Protein AF-A0A2E2Y634-F1 (afdb_monomer_lite)

Sequence (154 aa):
MRVRTLTIPILIFVLSISGVSAQVDYLKLRDRYQLSCRIVDSVELSEAKVFYDSIAQFDIRPGLLEYYSDHAFLHYLMYLKWSNRDDLKIAANSYKFCWVKHQDMDALWSLGMVYGALGDCKQSIWFTERYLEERPDAEIDYKQVYLRYKACLD

Secondary structure (DSSP, 8-state):
--------------------PPEE-GGGTGGGS---SS---HHHHHHHHHHHHHHTTSEE-S-HHHHHHHHHHHHHHHHHHH--HHHHHHHHHHHHHHHHHH--HHHHHHHHHHHHHTT-HHHHHHHHHHHHHH-TTS---HHHHHHHHHTT--

Structure (mmCIF, N/CA/C/O backbone):
data_AF-A0A2E2Y634-F1
#
_entry.id   AF-A0A2E2Y634-F1
#
loop_
_atom_site.group_PDB
_atom_site.id
_atom_site.type_symbol
_atom_site.label_atom_id
_atom_site.label_alt_id
_atom_site.label_comp_id
_atom_site.label_asym_id
_atom_site.label_entity_id
_atom_site.label_seq_id
_atom_site.pdbx_PDB_ins_code
_atom_site.Cartn_x
_atom_site.Cartn_y
_atom_site.Cartn_z
_atom_site.occupancy
_atom_site.B_iso_or_equiv
_atom_site.auth_seq_id
_atom_site.auth_comp_id
_atom_site.auth_asym_id
_atom_site.auth_atom_id
_atom_site.pdbx_PDB_model_num
ATOM 1 N N . MET A 1 1 ? 69.842 -31.939 -4.110 1.00 43.66 1 MET A N 1
ATOM 2 C CA . MET A 1 1 ? 68.731 -31.546 -5.007 1.00 43.66 1 MET A CA 1
ATOM 3 C C . MET A 1 1 ? 67.884 -30.506 -4.290 1.00 43.66 1 MET A C 1
ATOM 5 O O . MET A 1 1 ? 67.391 -30.798 -3.211 1.00 43.66 1 MET A O 1
ATOM 9 N N . ARG A 1 2 ? 67.801 -29.277 -4.813 1.00 41.81 2 ARG A N 1
ATOM 10 C CA . ARG A 1 2 ? 67.113 -28.139 -4.175 1.00 41.81 2 ARG A CA 1
ATOM 11 C C . ARG A 1 2 ? 65.871 -27.824 -5.010 1.00 41.81 2 ARG A C 1
ATOM 13 O O . ARG A 1 2 ? 66.007 -27.369 -6.141 1.00 41.81 2 ARG A O 1
ATOM 20 N N . VAL A 1 3 ? 64.686 -28.134 -4.488 1.00 49.00 3 VAL A N 1
ATOM 21 C CA . VAL A 1 3 ? 63.403 -27.871 -5.156 1.00 49.00 3 VAL A CA 1
ATOM 22 C C . VAL A 1 3 ? 63.127 -26.369 -5.068 1.00 49.00 3 VAL A C 1
ATOM 24 O O . VAL A 1 3 ? 62.996 -25.826 -3.975 1.00 49.00 3 VAL A O 1
ATOM 27 N N . ARG A 1 4 ? 63.107 -25.679 -6.214 1.00 51.88 4 ARG A N 1
ATOM 28 C CA . ARG A 1 4 ? 62.673 -24.280 -6.312 1.00 51.88 4 ARG A CA 1
ATOM 29 C C . ARG A 1 4 ? 61.148 -24.262 -6.398 1.00 51.88 4 ARG A C 1
ATOM 31 O O . ARG A 1 4 ? 60.588 -24.694 -7.399 1.00 51.88 4 ARG A O 1
ATOM 38 N N . THR A 1 5 ? 60.488 -23.775 -5.355 1.00 55.25 5 THR A N 1
ATOM 39 C CA . THR A 1 5 ? 59.054 -23.467 -5.364 1.00 55.25 5 THR A CA 1
ATOM 40 C C . THR A 1 5 ? 58.807 -22.251 -6.253 1.00 55.25 5 THR A C 1
ATOM 42 O O . THR A 1 5 ? 59.259 -21.150 -5.945 1.00 55.25 5 THR A O 1
ATOM 45 N N . LEU A 1 6 ? 58.122 -22.467 -7.375 1.00 51.09 6 LEU A N 1
ATOM 46 C CA . LEU A 1 6 ? 57.681 -21.423 -8.294 1.00 51.09 6 LEU A CA 1
ATOM 47 C C . LEU A 1 6 ? 56.388 -20.810 -7.730 1.00 51.09 6 LEU A C 1
ATOM 49 O O . LEU A 1 6 ? 55.327 -21.424 -7.798 1.00 51.09 6 LEU A O 1
ATOM 53 N N . THR A 1 7 ? 56.460 -19.627 -7.126 1.00 54.88 7 THR A N 1
ATOM 54 C CA . THR A 1 7 ? 55.266 -18.867 -6.734 1.00 54.88 7 THR A CA 1
ATOM 55 C C . THR A 1 7 ? 54.723 -18.140 -7.959 1.00 54.88 7 THR A C 1
ATOM 57 O O . THR A 1 7 ? 55.321 -17.168 -8.417 1.00 54.88 7 THR A O 1
ATOM 60 N N . ILE A 1 8 ? 53.612 -18.633 -8.504 1.00 61.19 8 ILE A N 1
ATOM 61 C CA . ILE A 1 8 ? 52.857 -17.986 -9.582 1.00 61.19 8 ILE A CA 1
ATOM 62 C C . ILE A 1 8 ? 51.970 -16.906 -8.942 1.00 61.19 8 ILE A C 1
ATOM 64 O O . ILE A 1 8 ? 51.100 -17.258 -8.143 1.00 61.19 8 ILE A O 1
ATOM 68 N N . PRO A 1 9 ? 52.151 -15.608 -9.242 1.00 57.53 9 PRO A N 1
ATOM 69 C CA . PRO A 1 9 ? 51.228 -14.588 -8.770 1.00 57.53 9 PRO A CA 1
ATOM 70 C C . PRO A 1 9 ? 49.926 -14.688 -9.575 1.00 57.53 9 PRO A C 1
ATOM 72 O O . PRO A 1 9 ? 49.895 -14.408 -10.772 1.00 57.53 9 PRO A O 1
ATOM 75 N N . ILE A 1 10 ? 48.846 -15.110 -8.916 1.00 57.16 10 ILE A N 1
ATOM 76 C CA . ILE A 1 10 ? 47.487 -15.049 -9.462 1.00 57.16 10 ILE A CA 1
ATOM 77 C C . ILE A 1 10 ? 47.078 -13.575 -9.480 1.00 57.16 10 ILE A C 1
ATOM 79 O O . ILE A 1 10 ? 46.762 -12.986 -8.448 1.00 57.16 10 ILE A O 1
ATOM 83 N N . LEU A 1 11 ? 47.126 -12.968 -10.663 1.00 53.12 11 LEU A N 1
ATOM 84 C CA . LEU A 1 11 ? 46.603 -11.632 -10.920 1.00 53.12 11 LEU A CA 1
ATOM 85 C C . LEU A 1 11 ? 45.068 -11.719 -10.915 1.00 53.12 11 LEU A C 1
ATOM 87 O O . LEU A 1 11 ? 44.453 -12.123 -11.899 1.00 53.12 11 LEU A O 1
ATOM 91 N N . ILE A 1 12 ? 44.446 -11.392 -9.781 1.00 60.56 12 ILE A N 1
ATOM 92 C CA . ILE A 1 12 ? 42.990 -11.239 -9.684 1.00 60.56 12 ILE A CA 1
ATOM 93 C C . ILE A 1 12 ? 42.631 -9.942 -10.410 1.00 60.56 12 ILE A C 1
ATOM 95 O O . ILE A 1 12 ? 42.793 -8.844 -9.880 1.00 60.56 12 ILE A O 1
ATOM 99 N N . PHE A 1 13 ? 42.181 -10.074 -11.655 1.00 55.06 13 PHE A N 1
ATOM 100 C CA . PHE A 1 13 ? 41.631 -8.974 -12.435 1.00 55.06 13 PHE A CA 1
ATOM 101 C C . PHE A 1 13 ? 40.246 -8.644 -11.862 1.00 55.06 13 PHE A C 1
ATOM 103 O O . PHE A 1 13 ? 39.247 -9.276 -12.203 1.00 55.06 13 PHE A O 1
ATOM 110 N N . VAL A 1 14 ? 40.188 -7.694 -10.927 1.00 59.94 14 VAL A N 1
ATOM 111 C CA . VAL A 1 14 ? 38.922 -7.119 -10.464 1.00 59.94 14 VAL A CA 1
ATOM 112 C C . VAL A 1 14 ? 38.377 -6.295 -11.626 1.00 59.94 14 VAL A C 1
ATOM 114 O O . VAL A 1 14 ? 38.780 -5.154 -11.833 1.00 59.94 14 VAL A O 1
ATOM 117 N N . LEU A 1 15 ? 37.494 -6.897 -12.426 1.00 54.12 15 LEU A N 1
ATOM 118 C CA . LEU A 1 15 ? 36.638 -6.154 -13.340 1.00 54.12 15 LEU A CA 1
ATOM 119 C C . LEU A 1 15 ? 35.736 -5.272 -12.477 1.00 54.12 15 LEU A C 1
ATOM 121 O O . LEU A 1 15 ? 34.692 -5.708 -11.993 1.00 54.12 15 LEU A O 1
ATOM 125 N N . SER A 1 16 ? 36.152 -4.031 -12.258 1.00 53.09 16 SER A N 1
ATOM 126 C CA . SER A 1 16 ? 35.269 -2.950 -11.848 1.00 53.09 16 SER A CA 1
ATOM 127 C C . SER A 1 16 ? 34.294 -2.707 -12.997 1.00 53.09 16 SER A C 1
ATOM 129 O O . SER A 1 16 ? 34.494 -1.843 -13.846 1.00 53.09 16 SER A O 1
ATOM 131 N N . ILE A 1 17 ? 33.242 -3.527 -13.048 1.00 59.84 17 ILE A N 1
ATOM 132 C CA . ILE A 1 17 ? 32.045 -3.242 -13.828 1.00 59.84 17 ILE A CA 1
ATOM 133 C C . ILE A 1 17 ? 31.448 -2.001 -13.171 1.00 59.84 17 ILE A C 1
ATOM 135 O O . ILE A 1 17 ? 30.725 -2.090 -12.180 1.00 59.84 17 ILE A O 1
ATOM 139 N N . SER A 1 18 ? 31.814 -0.825 -13.672 1.00 54.28 18 SER A N 1
ATOM 140 C CA . SER A 1 18 ? 31.076 0.405 -13.421 1.00 54.28 18 SER A CA 1
ATOM 141 C C . SER A 1 18 ? 29.646 0.115 -13.863 1.00 54.28 18 SER A C 1
ATOM 143 O O . SER A 1 18 ? 29.384 -0.048 -15.054 1.00 54.28 18 SER A O 1
ATOM 145 N N . GLY A 1 19 ? 28.761 -0.083 -12.887 1.00 55.19 19 GLY A N 1
ATOM 146 C CA . GLY A 1 19 ? 27.401 -0.546 -13.099 1.00 55.19 19 GLY A CA 1
ATOM 147 C C . GLY A 1 19 ? 26.637 0.413 -13.997 1.00 55.19 19 GLY A C 1
ATOM 148 O O . GLY A 1 19 ? 26.118 1.424 -13.536 1.00 55.19 19 GLY A O 1
ATOM 149 N N . VAL A 1 20 ? 26.524 0.067 -15.276 1.00 58.69 20 VAL A N 1
ATOM 150 C CA . VAL A 1 20 ? 25.395 0.508 -16.086 1.00 58.69 20 VAL A CA 1
ATOM 151 C C . VAL A 1 20 ? 24.216 -0.317 -15.584 1.00 58.69 20 VAL A C 1
ATOM 153 O O . VAL A 1 20 ? 23.926 -1.390 -16.109 1.00 58.69 20 VAL A O 1
ATOM 156 N N . SER A 1 21 ? 23.597 0.112 -14.480 1.00 68.69 21 SER A N 1
ATOM 157 C CA . SER A 1 21 ? 22.315 -0.455 -14.072 1.00 68.69 21 SER A CA 1
ATOM 158 C C . SER A 1 21 ? 21.337 -0.158 -15.197 1.00 68.69 21 SER A C 1
ATOM 160 O O . SER A 1 21 ? 21.118 1.010 -15.527 1.00 68.69 21 SER A O 1
ATOM 162 N N . ALA A 1 22 ? 20.792 -1.198 -15.826 1.00 85.31 22 ALA A N 1
ATOM 163 C CA . ALA A 1 22 ? 19.742 -0.999 -16.809 1.00 85.31 22 ALA A CA 1
ATOM 164 C C . ALA A 1 22 ? 18.589 -0.224 -16.147 1.00 85.31 22 ALA A C 1
ATOM 166 O O . ALA A 1 22 ? 18.224 -0.493 -15.000 1.00 85.31 22 ALA A O 1
ATOM 167 N N . GLN A 1 23 ? 18.087 0.783 -16.859 1.00 92.81 23 GLN A N 1
ATOM 168 C CA . GLN A 1 23 ? 17.013 1.658 -16.404 1.00 92.81 23 GLN A CA 1
ATOM 169 C C . GLN A 1 23 ? 15.693 1.221 -17.038 1.00 92.81 23 GLN A C 1
ATOM 171 O O . GLN A 1 23 ? 15.653 0.868 -18.219 1.00 92.81 23 GLN A O 1
ATOM 176 N N . VAL A 1 24 ? 14.614 1.277 -16.261 1.00 94.31 24 VAL A N 1
ATOM 177 C CA . VAL A 1 24 ? 13.251 1.001 -16.717 1.00 94.31 24 VAL A CA 1
ATOM 178 C C . VAL A 1 24 ? 12.417 2.275 -16.645 1.00 94.31 24 VAL A C 1
ATOM 180 O O . VAL A 1 24 ? 12.250 2.865 -15.581 1.00 94.31 24 VAL A O 1
ATOM 183 N N . ASP A 1 25 ? 11.852 2.666 -17.785 1.00 95.25 25 ASP A N 1
ATOM 184 C CA . ASP A 1 25 ? 10.820 3.699 -17.877 1.00 95.25 25 ASP A CA 1
ATOM 185 C C . ASP A 1 25 ? 9.459 3.049 -17.595 1.00 95.25 25 ASP A C 1
ATOM 187 O O . ASP A 1 25 ? 8.837 2.460 -18.485 1.00 95.25 25 ASP A O 1
ATOM 191 N N . TYR A 1 26 ? 9.028 3.096 -16.333 1.00 95.44 26 TYR A N 1
ATOM 192 C CA . TYR A 1 26 ? 7.812 2.407 -15.905 1.00 95.44 26 TYR A CA 1
ATOM 193 C C . TYR A 1 26 ? 6.558 3.023 -16.523 1.00 95.44 26 TYR A C 1
ATOM 195 O O . TYR A 1 26 ? 5.620 2.295 -16.841 1.00 95.44 26 TYR A O 1
ATOM 203 N N . LEU A 1 27 ? 6.554 4.331 -16.795 1.00 94.44 27 LEU A N 1
ATOM 204 C CA . LEU A 1 27 ? 5.402 4.998 -17.405 1.00 94.44 27 LEU A CA 1
ATOM 205 C C . LEU A 1 27 ? 5.065 4.422 -18.786 1.00 94.44 27 LEU A C 1
ATOM 207 O O . LEU A 1 27 ? 3.894 4.326 -19.135 1.00 94.44 27 LEU A O 1
ATOM 211 N N . LYS A 1 28 ? 6.065 3.959 -19.548 1.00 93.69 28 LYS A N 1
ATOM 212 C CA . LYS A 1 28 ? 5.847 3.278 -20.840 1.00 93.69 28 LYS A CA 1
ATOM 213 C C . LYS A 1 28 ? 5.377 1.829 -20.716 1.00 93.69 28 LYS A C 1
ATOM 215 O O . LYS A 1 28 ? 4.943 1.240 -21.707 1.00 93.69 28 LYS A O 1
ATOM 220 N N . LEU A 1 29 ? 5.528 1.222 -19.543 1.00 92.06 29 LEU A N 1
ATOM 221 C CA . LEU A 1 29 ? 5.150 -0.168 -19.289 1.00 92.06 29 LEU A CA 1
ATOM 222 C C . LEU A 1 29 ? 3.839 -0.293 -18.514 1.00 92.06 29 LEU A C 1
ATOM 224 O O . LEU A 1 29 ? 3.204 -1.340 -18.603 1.00 92.06 29 LEU A O 1
ATOM 228 N N . ARG A 1 30 ? 3.438 0.756 -17.791 1.00 90.00 30 ARG A N 1
ATOM 229 C CA . ARG A 1 30 ? 2.295 0.769 -16.875 1.00 90.00 30 ARG A CA 1
ATOM 230 C C . ARG A 1 30 ? 1.005 0.250 -17.509 1.00 90.00 30 ARG A C 1
ATOM 232 O O . ARG A 1 30 ? 0.303 -0.555 -16.908 1.00 90.00 30 ARG A O 1
ATOM 239 N N . ASP A 1 31 ? 0.743 0.628 -18.756 1.00 85.12 31 ASP A N 1
ATOM 240 C CA . ASP A 1 31 ? -0.484 0.246 -19.466 1.00 85.12 31 ASP A CA 1
ATOM 241 C C . ASP A 1 31 ? -0.579 -1.252 -19.788 1.00 85.12 31 ASP A C 1
ATOM 243 O O . ASP A 1 31 ? -1.652 -1.740 -20.138 1.00 85.12 31 ASP A O 1
ATOM 247 N N . ARG A 1 32 ? 0.521 -2.007 -19.661 1.00 80.25 32 ARG A N 1
ATOM 248 C CA . ARG A 1 32 ? 0.516 -3.458 -19.898 1.00 80.25 32 ARG A CA 1
ATOM 249 C C . ARG A 1 32 ? -0.190 -4.234 -18.792 1.00 80.25 32 ARG A C 1
ATOM 251 O O . ARG A 1 32 ? -0.716 -5.304 -19.074 1.00 80.25 32 ARG A O 1
ATOM 258 N N . TYR A 1 33 ? -0.190 -3.711 -17.567 1.00 74.19 33 TYR A N 1
ATOM 259 C CA . TYR A 1 33 ? -0.742 -4.379 -16.389 1.00 74.19 33 TYR A CA 1
ATOM 260 C C . TYR A 1 33 ? -1.444 -3.358 -15.491 1.00 74.19 33 TYR A C 1
ATOM 262 O O . TYR A 1 33 ? -0.971 -3.021 -14.409 1.00 74.19 33 TYR A O 1
ATOM 270 N N . GLN A 1 34 ? -2.587 -2.848 -15.953 1.00 75.00 34 GLN A N 1
ATOM 271 C CA . GLN A 1 34 ? -3.435 -1.980 -15.139 1.00 75.00 34 GLN A CA 1
ATOM 272 C C . GLN A 1 34 ? -4.370 -2.820 -14.269 1.00 75.00 34 GLN A C 1
ATOM 274 O O . GLN A 1 34 ? -5.393 -3.337 -14.725 1.00 75.00 34 GLN A O 1
ATOM 279 N N . LEU A 1 35 ? -4.021 -2.931 -12.992 1.00 82.94 35 LEU A N 1
ATOM 280 C CA . LEU A 1 35 ? -4.916 -3.482 -11.985 1.00 82.94 35 LEU A CA 1
ATOM 281 C C . LEU A 1 35 ? -6.041 -2.484 -11.699 1.00 82.94 35 LEU A C 1
ATOM 283 O O . LEU A 1 35 ? -5.843 -1.271 -11.693 1.00 82.94 35 LEU A O 1
ATOM 287 N N . SER A 1 36 ? -7.235 -2.997 -11.428 1.00 80.81 36 SER A N 1
ATOM 288 C CA . SER A 1 36 ? -8.370 -2.184 -10.990 1.00 80.81 36 SER A CA 1
ATOM 289 C C . SER A 1 36 ? -9.094 -2.858 -9.835 1.00 80.81 36 SER A C 1
ATOM 291 O O . SER A 1 36 ? -8.824 -4.008 -9.501 1.00 80.81 36 SER A O 1
ATOM 293 N N . CYS A 1 37 ? -10.054 -2.156 -9.234 1.00 73.88 37 CYS A N 1
ATOM 294 C CA . CYS A 1 37 ? -10.881 -2.683 -8.146 1.00 73.88 37 CYS A CA 1
ATOM 295 C C . CYS A 1 37 ? -11.891 -3.763 -8.592 1.00 73.88 37 CYS A C 1
ATOM 297 O O . CYS A 1 37 ? -12.769 -4.134 -7.811 1.00 73.88 37 CYS A O 1
ATOM 299 N N . ARG A 1 38 ? -11.818 -4.252 -9.840 1.00 82.19 38 ARG A N 1
ATOM 300 C CA . ARG A 1 38 ? -12.629 -5.386 -10.301 1.00 82.19 38 ARG A CA 1
ATOM 301 C C . ARG A 1 38 ? -12.171 -6.673 -9.618 1.00 82.19 38 ARG A C 1
ATOM 303 O O . ARG A 1 38 ? -11.059 -6.761 -9.110 1.00 82.19 38 ARG A O 1
ATOM 310 N N . ILE A 1 39 ? -13.019 -7.699 -9.637 1.00 75.06 39 ILE A N 1
ATOM 311 C CA . ILE A 1 39 ? -12.580 -9.041 -9.247 1.00 75.06 39 ILE A CA 1
ATOM 312 C C . ILE A 1 39 ? -11.496 -9.469 -10.241 1.00 75.06 39 ILE A C 1
ATOM 314 O O . ILE A 1 39 ? -11.787 -9.680 -11.418 1.00 75.06 39 ILE A O 1
ATOM 318 N N . VAL A 1 40 ? -10.259 -9.555 -9.759 1.00 84.81 40 VAL A N 1
ATOM 319 C CA . VAL A 1 40 ? -9.102 -10.023 -10.522 1.00 84.81 40 VAL A CA 1
ATOM 320 C C . VAL A 1 40 ? -8.949 -11.525 -10.287 1.00 84.81 40 VAL A C 1
ATOM 322 O O . VAL A 1 40 ? -9.030 -11.996 -9.145 1.00 84.81 40 VAL A O 1
ATOM 325 N N . ASP A 1 41 ? -8.786 -12.303 -11.356 1.00 89.25 41 ASP A N 1
ATOM 326 C CA . ASP A 1 41 ? -8.559 -13.738 -11.214 1.00 89.25 41 ASP A CA 1
ATOM 327 C C . ASP A 1 41 ? -7.122 -14.047 -10.747 1.00 89.25 41 ASP A C 1
ATOM 329 O O . ASP A 1 41 ? -6.247 -13.184 -10.671 1.00 89.25 41 ASP A O 1
ATOM 333 N N . SER A 1 42 ? -6.878 -15.298 -10.348 1.00 93.12 42 SER A N 1
ATOM 334 C CA . SER A 1 42 ? -5.563 -15.698 -9.830 1.00 93.12 42 SER A CA 1
ATOM 335 C C . SER A 1 42 ? -4.459 -15.683 -10.885 1.00 93.12 42 SER A C 1
ATOM 337 O O . SER A 1 42 ? -3.293 -15.576 -10.509 1.00 93.12 42 SER A O 1
ATOM 339 N N . VAL A 1 43 ? -4.804 -15.848 -12.165 1.00 92.75 43 VAL A N 1
ATOM 340 C CA . VAL A 1 43 ? -3.834 -15.868 -13.264 1.00 92.75 43 VAL A CA 1
ATOM 341 C C . VAL A 1 43 ? -3.328 -14.451 -13.486 1.00 92.75 43 VAL A C 1
ATOM 343 O O . VAL A 1 43 ? -2.124 -14.233 -13.402 1.00 92.75 43 VAL A O 1
ATOM 346 N N . GLU A 1 44 ? -4.234 -13.483 -13.610 1.00 91.62 44 GLU A N 1
ATOM 347 C CA . GLU A 1 44 ? -3.894 -12.070 -13.793 1.00 91.62 44 GLU A CA 1
ATOM 348 C C . GLU A 1 44 ? -3.047 -11.526 -12.627 1.00 91.62 44 GLU A C 1
ATOM 350 O O . GLU A 1 44 ? -2.035 -10.865 -12.856 1.00 91.62 44 GLU A O 1
ATOM 355 N N . LEU A 1 45 ? -3.373 -11.870 -11.371 1.00 93.44 45 LEU A N 1
ATOM 356 C CA . LEU A 1 45 ? -2.545 -11.480 -10.217 1.00 93.44 45 LEU A CA 1
ATOM 357 C C . LEU A 1 45 ? -1.148 -12.112 -10.249 1.00 93.44 45 LEU A C 1
ATOM 359 O O . LEU A 1 45 ? -0.169 -11.472 -9.868 1.00 93.44 45 LEU A O 1
ATOM 363 N N . SER A 1 46 ? -1.049 -13.367 -10.692 1.00 94.06 46 SER A N 1
ATOM 364 C CA . SER A 1 46 ? 0.232 -14.076 -10.770 1.00 94.06 46 SER A CA 1
ATOM 365 C C . SER A 1 46 ? 1.115 -13.510 -11.885 1.00 94.06 46 SER A C 1
ATOM 367 O O . SER A 1 46 ? 2.309 -13.311 -11.673 1.00 94.06 46 SER A O 1
ATOM 369 N N . GLU A 1 47 ? 0.535 -13.198 -13.046 1.00 93.19 47 GLU A N 1
ATOM 370 C CA . GLU A 1 47 ? 1.229 -12.555 -14.169 1.00 93.19 47 GLU A CA 1
ATOM 371 C C . GLU A 1 47 ? 1.697 -11.145 -13.811 1.00 93.19 47 GLU A C 1
ATOM 373 O O . GLU A 1 47 ? 2.866 -10.813 -14.028 1.00 93.19 47 GLU A O 1
ATOM 378 N N . ALA A 1 48 ? 0.826 -10.347 -13.183 1.00 93.62 48 ALA A N 1
ATOM 379 C CA . ALA A 1 48 ? 1.190 -9.031 -12.677 1.00 93.62 48 ALA A CA 1
ATOM 380 C C . ALA A 1 48 ? 2.365 -9.140 -11.699 1.00 93.62 48 ALA A C 1
ATOM 382 O O . ALA A 1 48 ? 3.364 -8.441 -11.859 1.00 93.62 48 ALA A O 1
ATOM 383 N N . LYS A 1 49 ? 2.312 -10.067 -10.735 1.00 94.69 49 LYS A N 1
ATOM 384 C CA . LYS A 1 49 ? 3.407 -10.261 -9.778 1.00 94.69 49 LYS A CA 1
ATOM 385 C C . LYS A 1 49 ? 4.734 -10.579 -10.460 1.00 94.69 49 LYS A C 1
ATOM 387 O O . LYS A 1 49 ? 5.740 -9.951 -10.142 1.00 94.69 49 LYS A O 1
ATOM 392 N N . VAL A 1 50 ? 4.738 -11.511 -11.414 1.00 94.62 50 VAL A N 1
ATOM 393 C CA . VAL A 1 50 ? 5.947 -11.843 -12.184 1.00 94.62 50 VAL A CA 1
ATOM 394 C C . VAL A 1 50 ? 6.484 -10.608 -12.906 1.00 94.62 50 VAL A C 1
ATOM 396 O O . VAL A 1 50 ? 7.691 -10.365 -12.885 1.00 94.62 50 VAL A O 1
ATOM 399 N N . PHE A 1 51 ? 5.607 -9.803 -13.507 1.00 93.75 51 PHE A N 1
ATOM 400 C CA . PHE A 1 51 ? 6.000 -8.560 -14.160 1.00 93.75 51 PHE A CA 1
ATOM 401 C C . PHE A 1 51 ? 6.657 -7.574 -13.182 1.00 93.75 51 PHE A C 1
ATOM 403 O O . PHE A 1 51 ? 7.793 -7.163 -13.432 1.00 93.75 51 PHE A O 1
ATOM 410 N N . TYR A 1 52 ? 6.007 -7.239 -12.063 1.00 94.56 52 TYR A N 1
ATOM 411 C CA . TYR A 1 52 ? 6.556 -6.292 -11.084 1.00 94.56 52 TYR A CA 1
ATOM 412 C C . TYR A 1 52 ? 7.874 -6.788 -10.470 1.00 94.56 52 TYR A C 1
ATOM 414 O O . TYR A 1 52 ? 8.850 -6.036 -10.447 1.00 94.56 52 TYR A O 1
ATOM 422 N N . ASP A 1 53 ? 7.951 -8.063 -10.072 1.00 93.69 53 ASP A N 1
ATOM 423 C CA . ASP A 1 53 ? 9.181 -8.667 -9.542 1.00 93.69 53 ASP A CA 1
ATOM 424 C C . ASP A 1 53 ? 10.328 -8.590 -10.566 1.00 93.69 53 ASP A C 1
ATOM 426 O O . ASP A 1 53 ? 11.477 -8.321 -10.210 1.00 93.69 53 ASP A O 1
ATOM 430 N N . SER A 1 54 ? 10.025 -8.799 -11.854 1.00 93.25 54 SER A N 1
ATOM 431 C CA . SER A 1 54 ? 11.037 -8.797 -12.915 1.00 93.25 54 SER A CA 1
ATOM 432 C C . SER A 1 54 ? 11.662 -7.424 -13.152 1.00 93.25 54 SER A C 1
ATOM 434 O O . SER A 1 54 ? 12.828 -7.351 -13.551 1.00 93.25 54 SER A O 1
ATOM 436 N N . ILE A 1 55 ? 10.916 -6.343 -12.901 1.00 93.44 55 ILE A N 1
ATOM 437 C CA . ILE A 1 55 ? 11.402 -4.977 -13.118 1.00 93.44 55 ILE A CA 1
ATOM 438 C C . ILE A 1 55 ? 11.986 -4.333 -11.856 1.00 93.44 55 ILE A C 1
ATOM 440 O O . ILE A 1 55 ? 12.773 -3.396 -11.974 1.00 93.44 55 ILE A O 1
ATOM 444 N N . ALA A 1 56 ? 11.671 -4.862 -10.669 1.00 93.06 56 ALA A N 1
ATOM 445 C CA . ALA A 1 56 ? 12.118 -4.345 -9.370 1.00 93.06 56 ALA A CA 1
ATOM 446 C C . ALA A 1 56 ? 13.650 -4.280 -9.205 1.00 93.06 56 ALA A C 1
ATOM 448 O O . ALA A 1 56 ? 14.162 -3.526 -8.380 1.00 93.06 56 ALA A O 1
ATOM 449 N N . GLN A 1 57 ? 14.384 -5.087 -9.974 1.00 91.38 57 GLN A N 1
ATOM 450 C CA . GLN A 1 57 ? 15.849 -5.157 -9.959 1.00 91.38 57 GLN A CA 1
ATOM 451 C C . GLN A 1 57 ? 16.548 -4.031 -10.743 1.00 91.38 57 GLN A C 1
ATOM 453 O O . GLN A 1 57 ? 17.770 -3.905 -10.671 1.00 91.38 57 GLN A O 1
ATOM 458 N N . PHE A 1 58 ? 15.801 -3.241 -11.517 1.00 94.00 58 PHE A N 1
ATOM 459 C CA . PHE A 1 58 ? 16.334 -2.157 -12.342 1.00 94.00 58 PHE A CA 1
ATOM 460 C C . PHE A 1 58 ? 16.183 -0.794 -11.660 1.00 94.00 58 PHE A C 1
ATOM 462 O O . PHE A 1 58 ? 15.388 -0.627 -10.736 1.00 94.00 58 PHE A O 1
ATOM 469 N N . ASP A 1 59 ? 16.919 0.215 -12.138 1.00 94.50 59 ASP A N 1
ATOM 470 C CA . ASP A 1 59 ? 16.640 1.599 -11.737 1.00 94.50 59 ASP A CA 1
ATOM 471 C C . ASP A 1 59 ? 15.364 2.066 -12.449 1.00 94.50 59 ASP A C 1
ATOM 473 O O . ASP A 1 59 ? 15.355 2.268 -13.662 1.00 94.50 59 ASP A O 1
ATOM 477 N N . ILE A 1 60 ? 14.261 2.188 -11.713 1.00 94.94 60 ILE A N 1
ATOM 478 C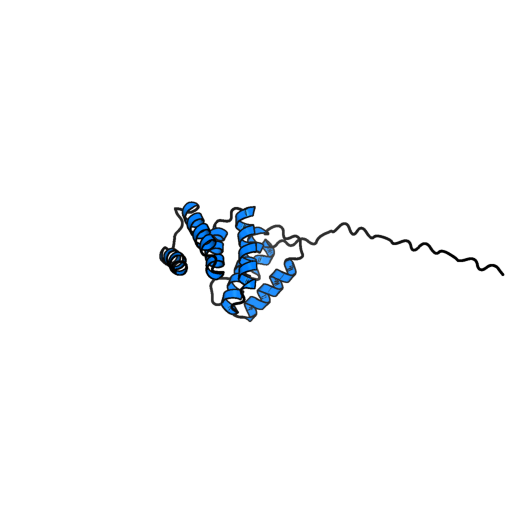 CA . ILE A 1 60 ? 12.960 2.558 -12.281 1.00 94.94 60 ILE A CA 1
ATOM 479 C C . ILE A 1 60 ? 12.830 4.077 -12.310 1.00 94.94 60 ILE A C 1
ATOM 481 O O . ILE A 1 60 ? 12.489 4.691 -11.297 1.00 94.94 60 ILE A O 1
ATOM 485 N N . ARG A 1 61 ? 13.104 4.696 -13.464 1.00 93.50 61 ARG A N 1
ATOM 486 C CA . ARG A 1 61 ? 12.887 6.130 -13.719 1.00 93.50 61 ARG A CA 1
ATOM 487 C C . ARG A 1 61 ? 12.677 6.377 -15.220 1.00 93.50 61 ARG A C 1
ATOM 489 O O . ARG A 1 61 ? 13.466 5.870 -16.016 1.00 93.50 61 ARG A O 1
ATOM 496 N N . PRO A 1 62 ? 11.699 7.216 -15.615 1.00 93.81 62 PRO A N 1
ATOM 497 C CA . PRO A 1 62 ? 10.652 7.826 -14.784 1.00 93.81 62 PRO A CA 1
ATOM 498 C C . PRO A 1 62 ? 9.575 6.807 -14.354 1.00 93.81 62 PRO A C 1
ATOM 500 O O . PRO A 1 62 ? 9.542 5.680 -14.844 1.00 93.81 62 PRO A O 1
ATOM 503 N N . GLY A 1 63 ? 8.695 7.205 -13.429 1.00 95.00 63 GLY A N 1
ATOM 504 C CA . GLY A 1 63 ? 7.551 6.386 -12.998 1.00 95.00 63 GLY A CA 1
ATOM 505 C C . GLY A 1 63 ? 7.713 5.646 -11.667 1.00 95.00 63 GLY A C 1
ATOM 506 O O . GLY A 1 63 ? 6.996 4.684 -11.410 1.00 95.00 63 GLY A O 1
ATOM 507 N N . LEU A 1 64 ? 8.684 6.036 -10.832 1.00 95.81 64 LEU A N 1
ATOM 508 C CA . LEU A 1 64 ? 8.963 5.348 -9.566 1.00 95.81 64 LEU A CA 1
ATOM 509 C C . LEU A 1 64 ? 7.775 5.401 -8.592 1.00 95.81 64 LEU A C 1
ATOM 511 O O . LEU A 1 64 ? 7.498 4.418 -7.911 1.00 95.81 64 LEU A O 1
ATOM 515 N N . LEU A 1 65 ? 7.078 6.540 -8.526 1.00 96.56 65 LEU A N 1
ATOM 516 C CA . LEU A 1 65 ? 5.914 6.710 -7.657 1.00 96.56 65 LEU A CA 1
ATOM 517 C C . LEU A 1 65 ? 4.769 5.786 -8.093 1.00 96.56 65 LEU A C 1
ATOM 519 O O . LEU A 1 65 ? 4.215 5.057 -7.274 1.00 96.56 65 LEU A O 1
ATOM 523 N N . GLU A 1 66 ? 4.462 5.778 -9.387 1.00 95.75 66 GLU A N 1
ATOM 524 C CA . GLU A 1 66 ? 3.433 4.938 -9.994 1.00 95.75 66 GLU A CA 1
ATOM 525 C C . GLU A 1 66 ? 3.758 3.457 -9.807 1.00 95.75 66 GLU A C 1
ATOM 527 O O . GLU A 1 66 ? 2.877 2.686 -9.442 1.00 95.75 66 GLU A O 1
ATOM 532 N N . TYR A 1 67 ? 5.027 3.072 -9.966 1.00 95.94 67 TYR A N 1
ATOM 533 C CA . TYR A 1 67 ? 5.477 1.711 -9.694 1.00 95.94 67 TYR A CA 1
ATOM 534 C C . TYR A 1 67 ? 5.166 1.301 -8.254 1.00 95.94 67 TYR A C 1
ATOM 536 O O . TYR A 1 67 ? 4.556 0.257 -8.043 1.00 95.94 67 TYR A O 1
ATOM 544 N N . TYR A 1 68 ? 5.544 2.109 -7.258 1.00 97.38 68 TYR A N 1
ATOM 545 C CA . TYR A 1 68 ? 5.289 1.758 -5.860 1.00 97.38 68 TYR A CA 1
ATOM 546 C C . TYR A 1 68 ? 3.801 1.762 -5.512 1.00 97.38 68 TYR A C 1
ATOM 548 O O . TYR A 1 68 ? 3.380 0.919 -4.723 1.00 97.38 68 TYR A O 1
ATOM 556 N N . SER A 1 69 ? 3.009 2.660 -6.099 1.00 96.62 69 SER A N 1
A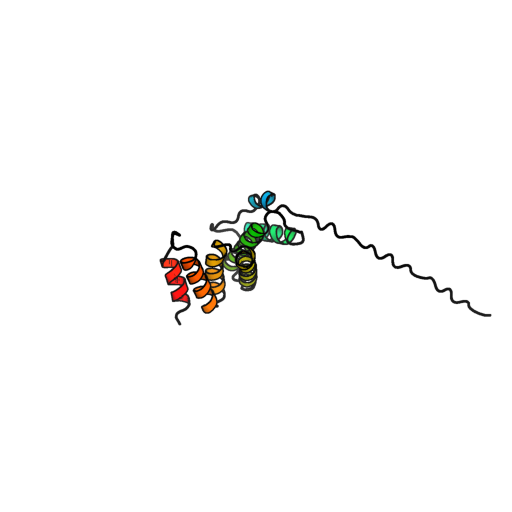TOM 557 C CA . SER A 1 69 ? 1.558 2.683 -5.894 1.00 96.62 69 SER A CA 1
ATOM 558 C C . SER A 1 69 ? 0.891 1.430 -6.471 1.00 96.62 69 SER A C 1
ATOM 560 O O . SER A 1 69 ? 0.176 0.723 -5.757 1.00 96.62 69 SER A O 1
ATOM 562 N N . ASP A 1 70 ? 1.205 1.080 -7.722 1.00 96.06 70 ASP A N 1
ATOM 563 C CA . ASP A 1 70 ? 0.631 -0.089 -8.387 1.00 96.06 70 ASP A CA 1
ATOM 564 C C . ASP A 1 70 ? 1.140 -1.405 -7.750 1.00 96.06 70 ASP A C 1
ATOM 566 O O . ASP A 1 70 ? 0.366 -2.337 -7.535 1.00 96.06 70 ASP A O 1
ATOM 570 N N . HIS A 1 71 ? 2.417 -1.464 -7.351 1.00 96.31 71 HIS A N 1
ATOM 571 C CA . HIS A 1 71 ? 3.002 -2.584 -6.601 1.00 96.31 71 HIS A CA 1
ATOM 572 C C . HIS A 1 71 ? 2.329 -2.768 -5.233 1.00 96.31 71 HIS A C 1
ATOM 574 O O . HIS A 1 71 ? 2.025 -3.891 -4.825 1.00 96.31 71 HIS A O 1
ATOM 580 N N . ALA A 1 72 ? 2.051 -1.673 -4.518 1.00 97.62 72 ALA A N 1
ATOM 581 C CA . ALA A 1 72 ? 1.324 -1.736 -3.257 1.00 97.62 72 ALA A CA 1
ATOM 582 C C . ALA A 1 72 ? -0.092 -2.290 -3.453 1.00 97.62 72 ALA A C 1
ATOM 584 O O . ALA A 1 72 ? -0.537 -3.150 -2.688 1.00 97.62 72 ALA A O 1
ATOM 585 N N . PHE A 1 73 ? -0.775 -1.819 -4.498 1.00 96.81 73 PHE A N 1
ATOM 586 C CA . PHE A 1 73 ? -2.126 -2.250 -4.815 1.00 96.81 73 PHE A CA 1
ATOM 587 C C . PHE A 1 73 ? -2.175 -3.724 -5.223 1.00 96.81 73 PHE A C 1
ATOM 589 O O . PHE A 1 73 ? -3.029 -4.456 -4.723 1.00 96.81 73 PHE A O 1
ATOM 596 N N . LEU A 1 74 ? -1.216 -4.192 -6.033 1.00 96.75 74 LEU A N 1
ATOM 597 C CA . LEU A 1 74 ? -1.055 -5.611 -6.348 1.00 96.75 74 LEU A CA 1
ATOM 598 C C . LEU A 1 74 ? -1.017 -6.445 -5.070 1.00 96.75 74 LEU A C 1
ATOM 600 O O . LEU A 1 74 ? -1.841 -7.339 -4.901 1.00 96.75 74 LEU A O 1
ATOM 604 N N . HIS A 1 75 ? -0.101 -6.142 -4.152 1.00 97.94 75 HIS A N 1
ATOM 605 C CA . HIS A 1 75 ? 0.041 -6.926 -2.928 1.00 97.94 75 HIS A CA 1
ATOM 606 C C . HIS A 1 75 ? -1.205 -6.843 -2.032 1.00 97.94 75 HIS A C 1
ATOM 608 O O . HIS A 1 75 ? -1.597 -7.836 -1.419 1.00 97.94 75 HIS A O 1
ATOM 614 N N . TYR A 1 76 ? -1.912 -5.714 -2.013 1.00 97.44 76 TYR A N 1
ATOM 615 C CA . TYR A 1 76 ? -3.211 -5.650 -1.348 1.00 97.44 76 TYR A CA 1
ATOM 616 C C . TYR A 1 76 ? -4.243 -6.605 -1.982 1.00 97.44 76 TYR A C 1
ATOM 618 O O . TYR A 1 76 ? -4.899 -7.360 -1.262 1.00 97.44 76 TYR A O 1
ATOM 626 N N . LEU A 1 77 ? -4.349 -6.654 -3.315 1.00 96.19 77 LEU A N 1
ATOM 627 C CA . LEU A 1 77 ? -5.228 -7.600 -4.017 1.00 96.19 77 LEU A CA 1
ATOM 628 C C . LEU A 1 77 ? -4.810 -9.062 -3.797 1.00 96.19 77 LEU A C 1
ATOM 630 O O . LEU A 1 77 ? -5.668 -9.927 -3.609 1.00 96.19 77 LEU A O 1
ATOM 634 N N . MET A 1 78 ? -3.506 -9.344 -3.759 1.00 96.62 78 MET A N 1
ATOM 635 C CA . MET A 1 78 ? -2.982 -10.670 -3.424 1.00 96.62 78 MET A CA 1
ATOM 636 C C . MET A 1 78 ? -3.397 -11.095 -2.009 1.00 96.62 78 MET A C 1
ATOM 638 O O . MET A 1 78 ? -3.844 -12.229 -1.815 1.00 96.62 78 MET A O 1
ATOM 642 N N . TYR A 1 79 ? -3.338 -10.184 -1.031 1.00 97.25 79 TYR A N 1
ATOM 643 C CA . TYR A 1 79 ? -3.870 -10.439 0.308 1.00 97.25 79 TYR A CA 1
ATOM 644 C C . TYR A 1 79 ? -5.370 -10.749 0.268 1.00 97.25 79 TYR A C 1
ATOM 646 O O . TYR A 1 79 ? -5.798 -11.728 0.873 1.00 97.25 79 TYR A O 1
ATOM 654 N N . LEU A 1 80 ? -6.178 -9.981 -0.469 1.00 94.44 80 LEU A N 1
ATOM 655 C CA . LEU A 1 80 ? -7.612 -10.272 -0.584 1.00 94.44 80 LEU A CA 1
ATOM 656 C C . LEU A 1 80 ? -7.875 -11.650 -1.209 1.00 94.44 80 LEU A C 1
ATOM 658 O O . LEU A 1 80 ? -8.832 -12.326 -0.833 1.00 94.44 80 LEU A O 1
ATOM 662 N N . LYS A 1 81 ? -7.018 -12.087 -2.138 1.00 95.62 81 LYS A N 1
ATOM 663 C CA . LYS A 1 81 ? -7.153 -13.375 -2.824 1.00 95.62 81 LYS A CA 1
ATOM 664 C C . LYS A 1 81 ? -6.724 -14.572 -1.973 1.00 95.62 81 LYS A C 1
ATOM 666 O O . LYS A 1 81 ? -7.400 -15.600 -2.000 1.00 95.62 81 LYS A O 1
ATOM 671 N N . TRP A 1 82 ? -5.603 -14.460 -1.262 1.00 96.56 82 TRP A N 1
ATOM 672 C CA . TRP A 1 82 ? -4.944 -15.594 -0.595 1.00 96.56 82 TRP A CA 1
ATOM 673 C C . TRP A 1 82 ? -4.780 -15.435 0.921 1.00 96.56 82 TRP A C 1
ATOM 675 O O . TRP A 1 82 ? -4.286 -16.347 1.578 1.00 96.56 82 TRP A O 1
ATOM 685 N N . SER A 1 83 ? -5.200 -14.309 1.500 1.00 96.44 83 SER A N 1
ATOM 686 C CA . SER A 1 83 ? -5.113 -13.999 2.938 1.00 96.44 83 SER A CA 1
ATOM 687 C C . SER A 1 83 ? -3.696 -14.063 3.527 1.00 96.44 83 SER A C 1
ATOM 689 O O . SER A 1 83 ? -3.521 -14.198 4.740 1.00 96.44 83 SER A O 1
ATOM 691 N N . ASN A 1 84 ? -2.666 -13.930 2.691 1.00 97.44 84 ASN A N 1
ATOM 692 C CA . ASN A 1 84 ? -1.283 -13.893 3.142 1.00 97.44 84 ASN A CA 1
ATOM 693 C C . ASN A 1 84 ? -0.941 -12.512 3.724 1.00 97.44 84 ASN A C 1
ATOM 695 O O . ASN A 1 84 ? -0.887 -11.505 3.020 1.00 97.44 84 ASN A O 1
ATOM 699 N N . ARG A 1 85 ? -0.691 -12.454 5.035 1.00 97.19 85 ARG A N 1
ATOM 700 C CA . ARG A 1 85 ? -0.421 -11.191 5.741 1.00 97.19 85 ARG A CA 1
ATOM 701 C C . ARG A 1 85 ? 0.927 -10.565 5.386 1.00 97.19 85 ARG A C 1
ATOM 703 O O . ARG A 1 85 ? 1.117 -9.385 5.672 1.00 97.19 85 ARG A O 1
ATOM 710 N N . ASP A 1 86 ? 1.852 -11.307 4.781 1.00 98.31 86 ASP A N 1
ATOM 711 C CA . ASP A 1 86 ? 3.112 -10.721 4.316 1.00 98.31 86 ASP A CA 1
ATOM 712 C C . ASP A 1 86 ? 2.892 -9.767 3.137 1.00 98.31 86 ASP A C 1
ATOM 714 O O . ASP A 1 86 ? 3.557 -8.733 3.065 1.00 98.31 86 ASP A O 1
ATOM 718 N N . ASP A 1 87 ? 1.881 -10.018 2.302 1.00 98.56 87 ASP A N 1
ATOM 719 C CA . ASP A 1 87 ? 1.508 -9.105 1.223 1.00 98.56 87 ASP A CA 1
ATOM 720 C C . ASP A 1 87 ? 1.024 -7.749 1.767 1.00 98.56 87 ASP A C 1
ATOM 722 O O . ASP A 1 87 ? 1.409 -6.696 1.259 1.00 98.56 87 ASP A O 1
ATOM 726 N N . LEU A 1 88 ? 0.298 -7.730 2.892 1.00 98.56 88 LEU A N 1
ATOM 727 C CA . LEU A 1 88 ? -0.068 -6.472 3.557 1.00 98.56 88 LEU A CA 1
ATOM 728 C C . LEU A 1 88 ? 1.153 -5.678 4.038 1.00 98.56 88 LEU A C 1
ATOM 730 O O . LEU A 1 88 ? 1.143 -4.448 3.992 1.00 98.56 88 LEU A O 1
ATOM 734 N N . LYS A 1 89 ? 2.220 -6.348 4.492 1.00 98.56 89 LYS A N 1
ATOM 735 C CA . LYS A 1 89 ? 3.456 -5.662 4.906 1.00 98.56 89 LYS A CA 1
ATOM 736 C C . LYS A 1 89 ? 4.153 -5.025 3.704 1.00 98.56 89 LYS A C 1
ATOM 738 O O . LYS A 1 89 ? 4.645 -3.901 3.813 1.00 98.56 89 LYS A O 1
ATOM 743 N N . ILE A 1 90 ? 4.172 -5.717 2.563 1.00 98.50 90 ILE A N 1
ATOM 744 C CA . ILE A 1 90 ? 4.739 -5.194 1.313 1.00 98.50 90 ILE A CA 1
ATOM 745 C C . ILE A 1 90 ? 3.926 -3.993 0.817 1.00 98.50 90 ILE A C 1
ATOM 747 O O . ILE A 1 90 ? 4.509 -2.949 0.504 1.00 98.50 90 ILE A O 1
ATOM 751 N N . ALA A 1 91 ? 2.594 -4.099 0.828 1.00 98.62 91 ALA A N 1
ATOM 752 C CA . ALA A 1 91 ? 1.695 -3.002 0.484 1.00 98.62 91 ALA A CA 1
ATOM 753 C C . ALA A 1 91 ? 1.913 -1.785 1.398 1.00 98.62 91 ALA A C 1
ATOM 755 O O . ALA A 1 91 ? 2.103 -0.670 0.913 1.00 98.62 91 ALA A O 1
ATOM 756 N N . ALA A 1 92 ? 1.992 -1.996 2.717 1.00 98.69 92 ALA A N 1
ATOM 757 C CA . ALA A 1 92 ? 2.241 -0.926 3.682 1.00 98.69 92 ALA A CA 1
ATOM 758 C C . ALA A 1 92 ? 3.577 -0.219 3.426 1.00 98.69 92 ALA A C 1
ATOM 760 O O . ALA A 1 92 ? 3.645 1.007 3.464 1.00 98.69 92 ALA A O 1
ATOM 761 N N . ASN A 1 93 ? 4.649 -0.970 3.164 1.00 98.38 93 ASN A N 1
ATOM 762 C CA . ASN A 1 93 ? 5.966 -0.391 2.892 1.00 98.38 93 ASN A CA 1
ATOM 763 C C . ASN A 1 93 ? 5.989 0.408 1.584 1.00 98.38 93 ASN A C 1
ATOM 765 O O . ASN A 1 93 ? 6.586 1.483 1.536 1.00 98.38 93 ASN A O 1
ATOM 769 N N . SER A 1 94 ? 5.306 -0.089 0.555 1.00 98.44 94 SER A N 1
ATOM 770 C CA . SER A 1 94 ? 5.226 0.569 -0.749 1.00 98.44 94 SER A CA 1
ATOM 771 C C . SER A 1 94 ? 4.402 1.861 -0.671 1.00 98.44 94 SER A C 1
ATOM 773 O O . SER A 1 94 ? 4.898 2.920 -1.045 1.00 98.44 94 SER A O 1
ATOM 775 N N . TYR A 1 95 ? 3.214 1.846 -0.053 1.00 98.69 95 TYR A N 1
ATOM 776 C CA . TYR A 1 95 ? 2.445 3.080 0.153 1.00 98.69 95 TYR A CA 1
ATOM 777 C C . TYR A 1 95 ? 3.139 4.071 1.096 1.00 98.69 95 TYR A C 1
ATOM 779 O O . TYR A 1 95 ? 3.065 5.281 0.886 1.00 98.69 95 TYR A O 1
ATOM 787 N N . LYS A 1 96 ? 3.870 3.596 2.115 1.00 98.25 96 LYS A N 1
ATOM 788 C CA . LYS A 1 96 ? 4.708 4.476 2.947 1.00 98.25 96 LYS A CA 1
ATOM 789 C C . LYS A 1 96 ? 5.755 5.202 2.123 1.00 98.25 96 LYS A C 1
ATOM 791 O O . LYS A 1 96 ? 6.013 6.366 2.405 1.00 98.25 96 LYS A O 1
ATOM 796 N N . PHE A 1 97 ? 6.373 4.534 1.148 1.00 97.75 97 PHE A N 1
ATOM 797 C CA . PHE A 1 97 ? 7.295 5.195 0.234 1.00 97.75 97 PHE A CA 1
ATOM 798 C C . PHE A 1 97 ? 6.580 6.325 -0.517 1.00 97.75 97 PHE A C 1
ATOM 800 O O . PHE A 1 97 ? 7.059 7.458 -0.471 1.00 97.75 97 PHE A O 1
ATOM 807 N N . CYS A 1 98 ? 5.415 6.048 -1.116 1.00 98.19 98 CYS A N 1
ATOM 808 C CA . CYS A 1 98 ? 4.617 7.045 -1.838 1.00 98.19 98 CYS A CA 1
ATOM 809 C C . CYS A 1 98 ? 4.303 8.265 -0.958 1.00 98.19 98 CYS A C 1
ATOM 811 O O . CYS A 1 98 ? 4.579 9.403 -1.336 1.00 98.19 98 CYS A O 1
ATOM 813 N N . TRP A 1 99 ? 3.830 8.036 0.268 1.00 97.25 99 TRP A N 1
ATOM 814 C CA . TRP A 1 99 ? 3.531 9.116 1.205 1.00 97.25 99 TRP A CA 1
ATOM 815 C C . TRP A 1 99 ? 4.787 9.873 1.663 1.00 97.25 99 TRP A C 1
ATOM 817 O O . TRP A 1 99 ? 4.895 11.083 1.491 1.00 97.25 99 TRP A O 1
ATOM 827 N N . VAL A 1 100 ? 5.775 9.179 2.233 1.00 96.50 100 VAL A N 1
ATOM 828 C CA . VAL A 1 100 ? 6.932 9.822 2.882 1.00 96.50 100 VAL A CA 1
ATOM 829 C C . VAL A 1 100 ? 7.837 10.530 1.875 1.00 96.50 100 VAL A C 1
ATOM 831 O O . VAL A 1 100 ? 8.467 11.529 2.222 1.00 96.50 100 VAL A O 1
ATOM 834 N N . LYS A 1 101 ? 7.956 10.011 0.648 1.00 96.19 101 LYS A N 1
ATOM 835 C CA . LYS A 1 101 ? 8.863 10.567 -0.366 1.00 96.19 101 LYS A CA 1
ATOM 836 C C . LYS A 1 101 ? 8.190 11.530 -1.327 1.00 96.19 101 LYS A C 1
ATOM 838 O O . LYS A 1 101 ? 8.866 12.438 -1.800 1.00 96.19 101 LYS A O 1
ATOM 843 N N . HIS A 1 102 ? 6.904 11.341 -1.601 1.00 95.75 102 HIS A N 1
ATOM 844 C CA . HIS A 1 102 ? 6.205 12.095 -2.638 1.00 95.75 102 HIS A CA 1
ATOM 845 C C . HIS A 1 102 ? 4.953 12.816 -2.139 1.00 95.75 102 HIS A C 1
ATOM 847 O O . HIS A 1 102 ? 4.341 13.527 -2.927 1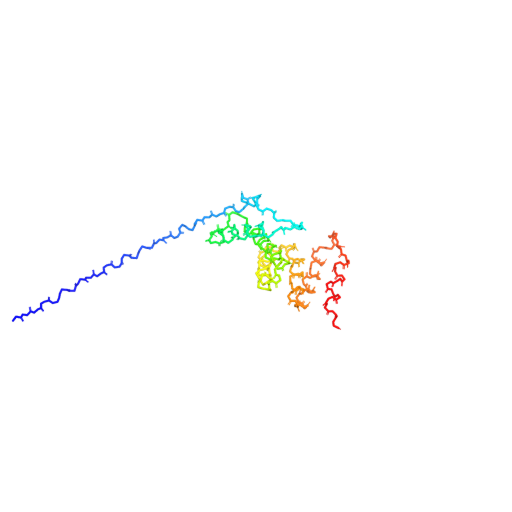.00 95.75 102 HIS A O 1
ATOM 853 N N . GLN A 1 103 ? 4.592 12.672 -0.858 1.00 95.31 103 GLN A N 1
ATOM 854 C CA . GLN A 1 103 ? 3.357 13.222 -0.289 1.00 95.31 103 GLN A CA 1
ATOM 855 C C . GLN A 1 103 ? 2.116 12.816 -1.097 1.00 95.31 103 GLN A C 1
ATOM 857 O O . GLN A 1 103 ? 1.180 13.593 -1.258 1.00 95.31 103 GLN A O 1
ATOM 862 N N . ASP A 1 104 ? 2.121 11.587 -1.619 1.00 95.69 104 ASP A N 1
ATOM 863 C CA . ASP A 1 104 ? 0.995 11.049 -2.374 1.00 95.69 104 ASP A CA 1
ATOM 864 C C . ASP A 1 104 ? -0.220 10.865 -1.456 1.00 95.69 104 ASP A C 1
ATOM 866 O O . ASP A 1 104 ? -0.210 10.042 -0.537 1.00 95.69 104 ASP A O 1
ATOM 870 N N . MET A 1 105 ? -1.264 11.656 -1.695 1.00 94.06 105 MET A N 1
ATOM 871 C CA . MET A 1 105 ? -2.447 11.688 -0.837 1.00 94.06 105 MET A CA 1
ATOM 872 C C . MET A 1 105 ? -3.281 10.413 -0.962 1.00 94.06 105 MET A C 1
ATOM 874 O O . MET A 1 105 ? -3.891 9.986 0.018 1.00 94.06 105 MET A O 1
ATOM 878 N N . ASP A 1 106 ? -3.268 9.752 -2.121 1.00 93.00 106 ASP A N 1
ATOM 879 C CA . ASP A 1 106 ? -3.993 8.490 -2.311 1.00 93.00 106 ASP A CA 1
ATOM 880 C C . ASP A 1 106 ? -3.357 7.353 -1.483 1.00 93.00 106 ASP A C 1
ATOM 882 O O . ASP A 1 106 ? -4.037 6.421 -1.026 1.00 93.00 106 ASP A O 1
ATOM 886 N N . ALA A 1 107 ? -2.058 7.470 -1.179 1.00 97.44 107 ALA A N 1
ATOM 887 C CA . ALA A 1 107 ? -1.364 6.555 -0.285 1.00 97.44 107 ALA A CA 1
ATOM 888 C C . ALA A 1 107 ? -1.869 6.644 1.164 1.00 97.44 107 ALA A C 1
ATOM 890 O O . ALA A 1 107 ? -1.867 5.626 1.854 1.00 97.44 107 ALA A O 1
ATOM 891 N N . LEU A 1 108 ? -2.349 7.802 1.639 1.00 97.25 108 LEU A N 1
ATOM 892 C CA . LEU A 1 108 ? -2.902 7.932 2.996 1.00 97.25 108 LEU A CA 1
ATOM 893 C C . LEU A 1 108 ? -4.155 7.066 3.170 1.00 97.25 108 LEU A C 1
ATOM 895 O O . LEU A 1 108 ? -4.241 6.270 4.108 1.00 97.25 108 LEU A O 1
ATOM 899 N N . TRP A 1 109 ? -5.106 7.164 2.233 1.00 96.19 109 TRP A N 1
ATOM 900 C CA . TRP A 1 109 ? -6.329 6.359 2.277 1.00 96.19 109 TRP A CA 1
ATOM 901 C C . TRP A 1 109 ? -6.012 4.863 2.265 1.00 96.19 109 TRP A C 1
ATOM 903 O O . TRP A 1 109 ? -6.590 4.098 3.047 1.00 96.19 109 TRP A O 1
ATOM 913 N N . SER A 1 110 ? -5.062 4.473 1.411 1.00 97.38 110 SER A N 1
ATOM 914 C CA . SER A 1 110 ? -4.612 3.094 1.234 1.00 97.38 110 SER A CA 1
ATOM 915 C C . SER A 1 110 ? -3.861 2.560 2.454 1.00 97.38 110 SER A C 1
ATOM 917 O O . SER A 1 110 ? -4.119 1.437 2.885 1.00 97.38 110 SER A O 1
ATOM 919 N N . LEU A 1 111 ? -3.008 3.371 3.088 1.00 98.44 111 LEU A N 1
ATOM 920 C CA . LEU A 1 111 ? -2.347 3.022 4.348 1.00 98.44 111 LEU A CA 1
ATOM 921 C C . LEU A 1 111 ? -3.363 2.790 5.462 1.00 98.44 111 LEU A C 1
ATOM 923 O O . LEU A 1 111 ? -3.229 1.807 6.187 1.00 98.44 111 LEU A O 1
ATOM 927 N N . GLY A 1 112 ? -4.409 3.617 5.553 1.00 97.31 112 GLY A N 1
ATOM 928 C CA . GLY A 1 112 ? -5.517 3.384 6.481 1.00 97.31 112 GLY A CA 1
ATOM 929 C C . GLY A 1 112 ? -6.148 1.997 6.293 1.00 97.31 112 GLY A C 1
ATOM 930 O O . GLY A 1 112 ? -6.272 1.239 7.254 1.00 97.31 112 GLY A O 1
ATOM 931 N N . MET A 1 113 ? -6.461 1.606 5.049 1.00 96.12 113 MET A N 1
ATOM 932 C CA . MET A 1 113 ? -7.004 0.266 4.755 1.00 96.12 113 MET A CA 1
ATOM 933 C C . MET A 1 113 ? -6.033 -0.856 5.111 1.00 96.12 113 MET A C 1
ATOM 935 O O . MET A 1 113 ? -6.415 -1.827 5.764 1.00 96.12 113 MET A O 1
ATOM 939 N N . VAL A 1 114 ? -4.778 -0.734 4.675 1.00 98.12 114 VAL A N 1
ATOM 940 C CA . VAL A 1 114 ? -3.760 -1.773 4.854 1.00 98.12 114 VAL A CA 1
ATOM 941 C C . VAL A 1 114 ? -3.456 -1.984 6.335 1.00 98.12 114 VAL A C 1
ATOM 943 O O . VAL A 1 114 ? -3.385 -3.127 6.784 1.00 98.12 114 VAL A O 1
ATOM 946 N N . TYR A 1 115 ? -3.330 -0.914 7.121 1.00 98.31 115 TYR A N 1
ATOM 947 C CA . TYR A 1 115 ? -3.116 -1.037 8.560 1.00 98.31 115 TYR A CA 1
ATOM 948 C C . TYR 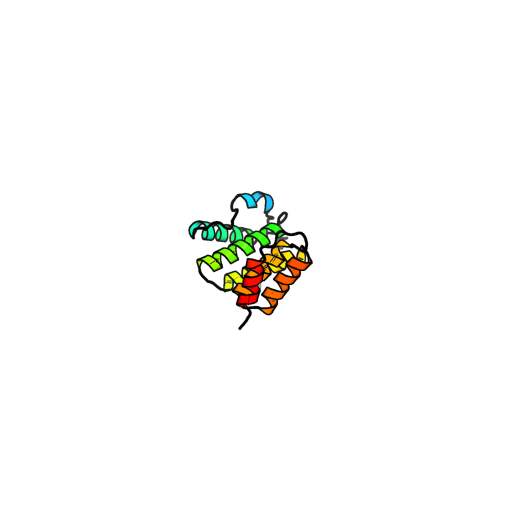A 1 115 ? -4.333 -1.579 9.302 1.00 98.31 115 TYR A C 1
ATOM 950 O O . TYR A 1 115 ? -4.160 -2.391 10.211 1.00 98.31 115 TYR A O 1
ATOM 958 N N . GLY A 1 116 ? -5.548 -1.223 8.874 1.00 96.50 116 GLY A N 1
ATOM 959 C CA . GLY A 1 116 ? -6.770 -1.849 9.376 1.00 96.50 116 GLY A CA 1
ATOM 960 C C . GLY A 1 116 ? -6.770 -3.362 9.139 1.00 96.50 116 GLY A C 1
ATOM 961 O O . GLY A 1 116 ? -6.994 -4.133 10.068 1.00 96.50 116 GLY A O 1
ATOM 962 N N . ALA A 1 117 ? -6.408 -3.807 7.932 1.00 95.75 117 ALA A N 1
ATOM 963 C CA . ALA A 1 117 ? -6.271 -5.231 7.612 1.00 95.75 117 ALA A CA 1
ATOM 964 C C . ALA A 1 117 ? -5.115 -5.918 8.374 1.00 95.75 117 ALA A C 1
ATOM 966 O O . ALA A 1 117 ? -5.176 -7.111 8.681 1.00 95.75 117 ALA A O 1
ATOM 967 N N . LEU A 1 118 ? -4.063 -5.172 8.727 1.00 96.69 118 LEU A N 1
ATOM 968 C CA . LEU A 1 118 ? -3.000 -5.634 9.625 1.00 96.69 118 LEU A CA 1
ATOM 969 C C . LEU A 1 118 ? -3.426 -5.668 11.102 1.00 96.69 118 LEU A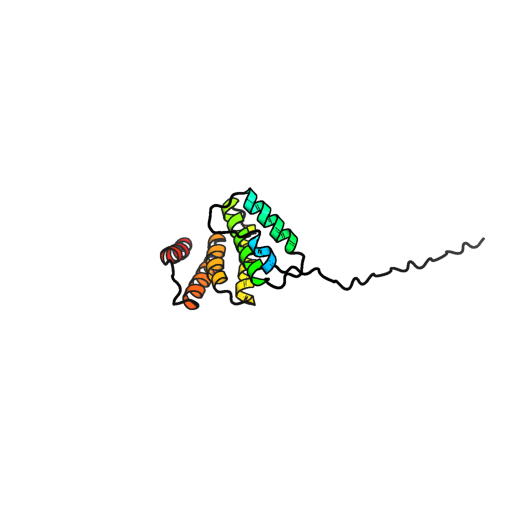 C 1
ATOM 971 O O . LEU A 1 118 ? -2.672 -6.206 11.912 1.00 96.69 118 LEU A O 1
ATOM 975 N N . GLY A 1 119 ? -4.600 -5.150 11.464 1.00 95.50 119 GLY A N 1
ATOM 976 C CA . GLY A 1 119 ? -5.047 -5.028 12.853 1.00 95.50 119 GLY A CA 1
ATOM 977 C C . GLY A 1 119 ? -4.313 -3.942 13.648 1.00 95.50 119 GLY A C 1
ATOM 978 O O . GLY A 1 119 ? -4.427 -3.897 14.868 1.00 95.50 119 GLY A O 1
ATOM 979 N N . ASP A 1 120 ? -3.552 -3.065 12.987 1.00 97.44 120 ASP A N 1
ATOM 980 C CA . ASP A 1 120 ? -2.921 -1.911 13.631 1.00 97.44 120 ASP A CA 1
ATOM 981 C C . ASP A 1 120 ? -3.896 -0.732 13.610 1.00 97.44 120 ASP A C 1
ATOM 983 O O . ASP A 1 120 ? -3.865 0.142 12.739 1.00 97.44 120 ASP A O 1
ATOM 987 N N . CYS A 1 121 ? -4.804 -0.735 14.579 1.00 96.88 121 CYS A N 1
ATOM 988 C CA . CYS A 1 121 ? -5.862 0.260 14.676 1.00 96.88 121 CYS A CA 1
ATOM 989 C C . CYS A 1 121 ? -5.350 1.684 14.872 1.00 96.88 121 CYS A C 1
ATOM 991 O O . CYS A 1 121 ? -5.905 2.623 14.302 1.00 96.88 121 CYS A O 1
ATOM 993 N N . LYS A 1 122 ? -4.251 1.846 15.615 1.00 97.62 122 LYS A N 1
ATOM 994 C CA . LYS A 1 122 ? -3.643 3.158 15.832 1.00 97.62 122 LYS A CA 1
ATOM 995 C C . LYS A 1 122 ? -3.188 3.765 14.507 1.00 97.62 122 LYS A C 1
ATOM 997 O O . LYS A 1 122 ? -3.499 4.920 14.233 1.00 97.62 122 LYS A O 1
ATOM 1002 N N . GLN A 1 123 ? -2.472 2.995 13.688 1.00 98.12 123 GLN A N 1
ATOM 1003 C CA . GLN A 1 123 ? -2.030 3.472 12.377 1.00 98.12 123 GLN A CA 1
ATOM 1004 C C . GLN A 1 123 ? -3.209 3.632 11.411 1.00 98.12 123 GLN A C 1
ATOM 1006 O O . GLN A 1 123 ? -3.299 4.648 10.729 1.00 98.12 123 GLN A O 1
ATOM 1011 N N . SER A 1 124 ? -4.139 2.674 11.385 1.00 97.94 124 SER A N 1
ATOM 1012 C CA . SER A 1 124 ? -5.340 2.718 10.538 1.00 97.94 124 SER A CA 1
ATOM 1013 C C . SER A 1 124 ? -6.126 4.025 10.701 1.00 97.94 124 SER A C 1
ATOM 1015 O O . SER A 1 124 ? -6.414 4.715 9.715 1.00 97.94 124 SER A O 1
ATOM 1017 N N . ILE A 1 125 ? -6.423 4.394 11.953 1.00 97.75 125 ILE A N 1
ATOM 1018 C CA . ILE A 1 125 ? -7.151 5.621 12.289 1.00 97.75 125 ILE A CA 1
ATOM 1019 C C . ILE A 1 125 ? -6.308 6.845 11.938 1.00 97.75 125 ILE A C 1
ATOM 1021 O O . ILE A 1 125 ? -6.796 7.712 11.222 1.00 97.75 125 ILE A O 1
ATOM 1025 N N . TRP A 1 126 ? -5.030 6.875 12.334 1.00 97.75 126 TRP A N 1
ATOM 1026 C CA . TRP A 1 126 ? -4.152 8.018 12.066 1.00 97.75 126 TRP A CA 1
ATOM 1027 C C . TRP A 1 126 ? -4.070 8.370 10.574 1.00 97.75 126 TRP A C 1
ATOM 1029 O O . TRP A 1 126 ? -4.217 9.530 10.197 1.00 97.75 126 TRP A O 1
ATOM 1039 N N . PHE A 1 127 ? -3.880 7.371 9.705 1.00 98.12 127 PHE A N 1
ATOM 1040 C CA . PHE A 1 127 ? -3.827 7.593 8.256 1.00 98.12 127 PHE A CA 1
ATOM 1041 C C . PHE A 1 127 ? -5.184 7.993 7.670 1.00 98.12 127 PHE A C 1
ATOM 1043 O O . PHE A 1 127 ? -5.235 8.782 6.727 1.00 98.12 127 PHE A O 1
ATOM 1050 N N . THR A 1 128 ? -6.281 7.471 8.226 1.00 97.06 128 THR A N 1
ATOM 1051 C CA . THR A 1 128 ? -7.636 7.847 7.805 1.00 97.06 128 THR A CA 1
ATOM 1052 C C . THR A 1 128 ? -7.932 9.303 8.161 1.00 97.06 128 THR A C 1
ATOM 1054 O O . THR A 1 128 ? -8.378 10.046 7.297 1.00 97.06 128 THR A O 1
ATOM 1057 N N . GLU A 1 129 ? -7.630 9.734 9.386 1.00 96.81 129 GLU A N 1
ATOM 1058 C CA . GLU A 1 129 ? -7.795 11.126 9.832 1.00 96.81 129 GLU A CA 1
ATOM 1059 C C . GLU A 1 129 ? -6.937 12.073 9.009 1.00 96.81 129 GLU A C 1
ATOM 1061 O O . GLU A 1 129 ? -7.445 13.050 8.464 1.00 96.81 129 GLU A O 1
ATOM 1066 N N . ARG A 1 130 ? -5.661 11.723 8.819 1.00 97.31 130 ARG A N 1
ATOM 1067 C CA . ARG A 1 130 ? -4.749 12.522 8.008 1.00 97.31 130 ARG A CA 1
ATOM 1068 C C . ARG A 1 130 ? -5.255 12.695 6.573 1.00 97.31 130 ARG A C 1
ATOM 1070 O O . ARG A 1 130 ? -5.159 13.787 6.035 1.00 97.31 130 ARG A O 1
ATOM 1077 N N . TYR A 1 131 ? -5.826 11.662 5.952 1.00 96.69 131 TYR A N 1
ATOM 1078 C CA . TYR A 1 131 ? -6.425 11.798 4.618 1.00 96.69 131 TYR A CA 1
ATOM 1079 C C . TYR A 1 131 ? -7.575 12.818 4.586 1.00 96.69 131 TYR A C 1
ATOM 1081 O O . TYR A 1 131 ? -7.658 13.614 3.654 1.00 96.69 131 TYR A O 1
ATOM 1089 N N . LEU A 1 132 ? -8.443 12.808 5.604 1.00 96.19 132 LEU A N 1
ATOM 1090 C CA . LEU A 1 132 ? -9.568 13.744 5.714 1.00 96.19 132 LEU A CA 1
ATOM 1091 C C . LEU A 1 132 ? -9.094 15.188 5.933 1.00 96.19 132 LEU A C 1
ATOM 1093 O O . LEU A 1 132 ? -9.679 16.113 5.377 1.00 96.19 132 LEU A O 1
ATOM 1097 N N . GLU A 1 133 ? -8.029 15.378 6.716 1.00 96.00 133 GLU A N 1
ATOM 1098 C CA . GLU A 1 133 ? -7.416 16.688 6.966 1.00 96.00 133 GLU A CA 1
ATOM 1099 C C . GLU A 1 133 ? -6.768 17.281 5.708 1.00 96.00 133 GLU A C 1
ATOM 1101 O O . GLU A 1 133 ? -6.946 18.462 5.421 1.00 96.00 133 GLU A O 1
ATOM 1106 N N . GLU A 1 134 ? -6.024 16.470 4.950 1.00 95.00 134 GLU A N 1
ATOM 1107 C CA . GLU A 1 134 ? -5.290 16.924 3.758 1.00 95.00 134 GLU A CA 1
ATOM 1108 C C . GLU A 1 134 ? -6.207 17.081 2.529 1.00 95.00 134 GLU A C 1
ATOM 1110 O O . GLU A 1 134 ? -5.846 17.750 1.559 1.00 95.00 134 GLU A O 1
ATOM 1115 N N . ARG A 1 135 ? -7.402 16.470 2.544 1.00 93.00 135 ARG A N 1
ATOM 1116 C CA . ARG A 1 135 ? -8.387 16.546 1.453 1.00 93.00 135 ARG A CA 1
ATOM 1117 C C . ARG A 1 135 ? -9.796 16.888 1.959 1.00 93.00 135 ARG A C 1
ATOM 1119 O O . ARG A 1 135 ? -10.710 16.078 1.792 1.00 93.00 135 ARG A O 1
ATOM 1126 N N . PRO A 1 136 ? -10.009 18.099 2.503 1.00 90.19 136 PRO A N 1
ATOM 1127 C CA . PRO A 1 136 ? -11.311 18.505 3.037 1.00 90.19 136 PRO A CA 1
ATOM 1128 C C . PRO A 1 136 ? -12.417 18.551 1.970 1.00 90.19 136 PRO A C 1
ATOM 1130 O O . PRO A 1 136 ? -13.587 18.381 2.300 1.00 90.19 136 PRO A O 1
ATOM 1133 N N . ASP A 1 137 ? -12.043 18.726 0.698 1.00 91.81 137 ASP A N 1
ATOM 1134 C CA . ASP A 1 137 ? -12.970 18.807 -0.439 1.00 91.81 137 ASP A CA 1
ATOM 1135 C C . ASP A 1 137 ? -13.101 17.485 -1.220 1.00 91.81 137 ASP A C 1
ATOM 1137 O O . ASP A 1 137 ? -13.764 17.440 -2.258 1.00 91.81 137 ASP A O 1
ATOM 1141 N N . ALA A 1 138 ? -12.442 16.404 -0.782 1.00 88.88 138 ALA A N 1
ATOM 1142 C CA . ALA A 1 138 ? -12.604 15.109 -1.439 1.00 88.88 138 ALA A CA 1
ATOM 1143 C C . ALA A 1 138 ? -14.019 14.557 -1.222 1.00 88.88 138 ALA A C 1
ATOM 1145 O O . ALA A 1 138 ? -14.627 14.725 -0.166 1.00 88.88 138 ALA A O 1
ATOM 1146 N N . GLU A 1 139 ? -14.529 13.826 -2.212 1.00 91.62 139 GLU A N 1
ATOM 1147 C CA . GLU A 1 139 ? -15.748 13.044 -2.037 1.00 91.62 139 GLU A CA 1
ATOM 1148 C C . GLU A 1 139 ? -15.443 11.850 -1.118 1.00 91.62 139 GLU A C 1
ATOM 1150 O O . GLU A 1 139 ? -14.827 10.862 -1.523 1.00 91.62 139 GLU A O 1
ATOM 1155 N N . ILE A 1 140 ? -15.816 11.977 0.158 1.00 90.69 140 ILE A N 1
ATOM 1156 C CA . ILE A 1 140 ? -15.564 10.967 1.187 1.00 90.69 140 ILE A CA 1
ATOM 1157 C C . ILE A 1 140 ? -16.783 10.066 1.363 1.00 90.69 140 ILE A C 1
ATOM 1159 O O . ILE A 1 140 ? -17.863 10.507 1.761 1.00 90.69 140 ILE A O 1
ATOM 1163 N N . ASP A 1 141 ? -16.576 8.760 1.198 1.00 92.75 141 ASP A N 1
ATOM 1164 C CA . ASP A 1 141 ? -17.522 7.758 1.680 1.00 92.75 141 ASP A CA 1
ATOM 1165 C C . ASP A 1 141 ? -17.393 7.608 3.208 1.00 92.75 141 ASP A C 1
ATOM 1167 O O . ASP A 1 141 ? -16.632 6.788 3.735 1.00 92.75 141 ASP A O 1
ATOM 1171 N N . TYR A 1 142 ? -18.167 8.406 3.947 1.00 94.81 142 TYR A N 1
ATOM 1172 C CA . TYR A 1 142 ? -18.180 8.366 5.412 1.00 94.81 142 TYR A CA 1
ATOM 1173 C C . TYR A 1 142 ? -18.666 7.030 5.988 1.00 94.81 142 TYR A C 1
ATOM 1175 O O . TYR A 1 142 ? -18.375 6.731 7.148 1.00 94.81 1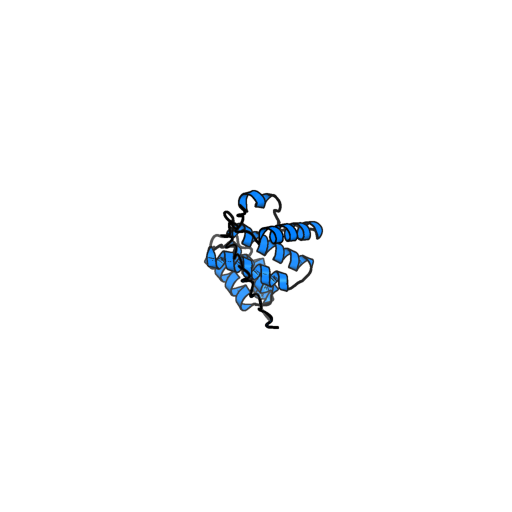42 TYR A O 1
ATOM 1183 N N . LYS A 1 143 ? -19.346 6.179 5.204 1.00 96.56 143 LYS A N 1
ATOM 1184 C CA . LYS A 1 143 ? -19.667 4.814 5.640 1.00 96.56 143 LYS A CA 1
ATOM 1185 C C . LYS A 1 143 ? -18.396 3.975 5.727 1.00 96.56 143 LYS A C 1
ATOM 1187 O O . LYS A 1 143 ? -18.240 3.229 6.692 1.00 96.56 143 LYS A O 1
ATOM 1192 N N . GLN A 1 144 ? -17.473 4.109 4.773 1.00 93.94 144 GLN A N 1
ATOM 1193 C CA . GLN A 1 144 ? -16.168 3.444 4.852 1.00 93.94 144 GLN A CA 1
ATOM 1194 C C . GLN A 1 144 ? -15.343 3.964 6.024 1.00 93.94 144 GLN A C 1
ATOM 1196 O O . GLN A 1 144 ? -14.768 3.157 6.752 1.00 93.94 144 GLN A O 1
ATOM 1201 N N . VAL A 1 145 ? -15.338 5.282 6.256 1.00 96.06 145 VAL A N 1
ATOM 1202 C CA . VAL A 1 145 ? -14.691 5.873 7.438 1.00 96.06 145 VAL A CA 1
ATOM 1203 C C . VAL A 1 145 ? -15.267 5.241 8.704 1.00 96.06 145 VAL A C 1
ATOM 1205 O O . VAL A 1 145 ? -14.529 4.617 9.459 1.00 96.06 145 VAL A O 1
ATOM 1208 N N . TYR A 1 146 ? -16.588 5.279 8.889 1.00 95.88 146 TYR A N 1
ATOM 1209 C CA . TYR A 1 146 ? -17.252 4.661 10.038 1.00 95.88 146 TYR A CA 1
ATOM 1210 C C . TYR A 1 146 ? -16.864 3.187 10.234 1.00 95.88 146 TYR A C 1
ATOM 1212 O O . TYR A 1 146 ? -16.574 2.778 11.357 1.00 95.88 146 TYR A O 1
ATOM 1220 N N . LEU A 1 147 ? -16.817 2.388 9.163 1.00 94.38 147 LEU A N 1
ATOM 1221 C CA . LEU A 1 147 ? -16.441 0.974 9.247 1.00 94.38 147 LEU A CA 1
ATOM 1222 C C . LEU A 1 147 ? -14.993 0.770 9.708 1.00 94.38 147 LEU A C 1
ATOM 1224 O O . LEU A 1 147 ? -14.743 -0.164 10.466 1.00 94.38 147 LEU A O 1
ATOM 1228 N N . ARG A 1 148 ? -14.059 1.644 9.311 1.00 94.19 148 ARG A N 1
ATOM 1229 C CA . ARG A 1 148 ? -12.666 1.593 9.789 1.00 94.19 148 ARG A CA 1
ATOM 1230 C C . ARG A 1 148 ? -12.575 1.842 11.288 1.00 94.19 148 ARG A C 1
ATOM 1232 O O . ARG A 1 148 ? -11.915 1.078 11.981 1.00 94.19 148 ARG A O 1
ATOM 1239 N N . TYR A 1 149 ? -13.266 2.868 11.788 1.00 95.81 149 TYR A N 1
ATOM 1240 C CA . TYR A 1 149 ? -13.308 3.145 13.226 1.00 95.81 149 TYR A CA 1
ATOM 1241 C C . TYR A 1 149 ? -13.995 2.011 13.976 1.00 95.81 149 TYR A C 1
ATOM 1243 O O . TYR A 1 149 ? -13.460 1.520 14.961 1.00 95.81 149 TYR A O 1
ATOM 1251 N N . LYS A 1 150 ? -15.146 1.543 13.479 1.00 95.00 150 LYS A N 1
ATOM 1252 C CA . LYS A 1 150 ? -15.903 0.451 14.097 1.00 95.00 150 LYS A CA 1
ATOM 1253 C C . LYS A 1 150 ? -15.089 -0.836 14.206 1.00 95.00 150 LYS A C 1
ATOM 1255 O O . LYS A 1 150 ? -15.186 -1.506 15.222 1.00 95.00 150 LYS A O 1
ATOM 1260 N N . ALA A 1 151 ? -14.292 -1.174 13.192 1.00 91.56 151 ALA A N 1
ATOM 1261 C CA . ALA A 1 151 ? -13.410 -2.342 13.225 1.00 91.56 151 ALA A CA 1
ATOM 1262 C C . ALA A 1 151 ? -12.316 -2.258 14.308 1.00 91.56 151 ALA A C 1
ATOM 1264 O O . ALA A 1 151 ? -11.674 -3.262 14.592 1.00 91.56 151 ALA A O 1
ATOM 1265 N N . CYS A 1 152 ? -12.114 -1.074 14.889 1.00 92.81 152 CYS A N 1
ATOM 1266 C CA . CYS A 1 152 ? -11.137 -0.781 15.931 1.00 92.81 152 CYS A CA 1
ATOM 1267 C C . CYS A 1 152 ? -11.761 -0.463 17.296 1.00 92.81 152 CYS A C 1
ATOM 1269 O O . CYS A 1 152 ? -11.046 -0.057 18.212 1.00 92.81 152 CYS A O 1
ATOM 1271 N N . LEU A 1 153 ? -13.081 -0.610 17.421 1.00 86.75 153 LEU A N 1
ATOM 1272 C CA . LEU A 1 153 ? -13.785 -0.564 18.694 1.00 86.75 153 LEU A CA 1
ATOM 1273 C C . LEU A 1 153 ? -13.916 -2.006 19.188 1.00 86.75 153 LEU A C 1
ATOM 1275 O O . LEU A 1 153 ? -14.769 -2.742 18.692 1.00 86.75 153 LEU A O 1
ATOM 1279 N N . ASP A 1 154 ? -13.046 -2.395 20.115 1.00 63.44 154 ASP A N 1
ATOM 1280 C CA . ASP A 1 154 ? -13.264 -3.575 20.960 1.00 63.44 154 ASP A CA 1
ATOM 1281 C C . ASP A 1 154 ? -14.399 -3.305 21.965 1.00 63.44 154 ASP A C 1
ATOM 1283 O O . ASP A 1 154 ? -14.386 -2.222 22.604 1.00 63.44 154 ASP A O 1
#

Radius of gyration: 23.19 Å; chains: 1; bounding box: 88×50×42 Å

Foldseek 3Di:
DDDDDDDDDDPPPPPPPPDPFDEAAVVVVCVVQDDDPPPDDPVSLVVVVVVLVVPVSGHYPDCLLVSLQVQLVSLVSVCVVPVDLVSLVSSLVSLCCNCVVPVPLVSLQSNLVSCLSVVVLVRNLVSLVVSCVVCVPDPDPVVVVVVSVVSNDD

pLDDT: mean 88.63, std 14.5, range [41.81, 98.69]